Protein AF-A0AAV4CX78-F1 (afdb_monomer_lite)

Structure (mmCIF, N/CA/C/O backbone):
data_AF-A0AAV4CX78-F1
#
_entry.id   AF-A0AAV4CX78-F1
#
loop_
_atom_site.group_PDB
_atom_site.id
_atom_site.type_symbol
_atom_site.label_atom_id
_atom_site.label_alt_id
_atom_site.label_comp_id
_atom_site.label_asym_id
_atom_site.label_entity_id
_atom_site.label_seq_id
_atom_site.pdbx_PDB_ins_code
_atom_site.Cartn_x
_atom_site.Cartn_y
_atom_site.Cartn_z
_atom_site.occupancy
_atom_site.B_iso_or_equiv
_atom_site.auth_seq_id
_atom_site.auth_comp_id
_atom_site.auth_asym_id
_atom_site.auth_atom_id
_atom_site.pdbx_PDB_model_num
ATOM 1 N N . MET A 1 1 ? 9.910 1.426 16.231 1.00 73.75 1 MET A N 1
ATOM 2 C CA . MET A 1 1 ? 10.325 0.835 14.942 1.00 73.75 1 MET A CA 1
ATOM 3 C C . MET A 1 1 ? 11.583 1.552 14.489 1.00 73.75 1 MET A C 1
ATOM 5 O O . MET A 1 1 ? 11.649 2.759 14.670 1.00 73.75 1 MET A O 1
ATOM 9 N N . ASP A 1 2 ? 12.584 0.821 14.008 1.00 82.25 2 ASP A N 1
ATOM 10 C CA . ASP A 1 2 ? 13.874 1.400 13.618 1.00 82.25 2 ASP A CA 1
ATOM 11 C C . ASP A 1 2 ? 13.773 2.150 12.279 1.00 82.25 2 ASP A C 1
ATOM 13 O O . ASP A 1 2 ? 13.113 1.668 11.354 1.00 82.25 2 ASP A O 1
ATOM 17 N N . THR A 1 3 ? 14.401 3.324 12.174 1.00 83.69 3 THR A N 1
ATOM 18 C CA . THR A 1 3 ? 14.268 4.200 10.998 1.00 83.69 3 THR A CA 1
ATOM 19 C C . THR A 1 3 ? 14.874 3.606 9.733 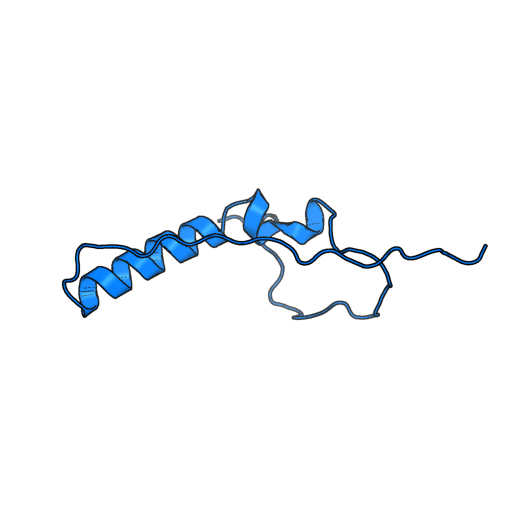1.00 83.69 3 THR A C 1
ATOM 21 O O . THR A 1 3 ? 14.392 3.907 8.643 1.00 83.69 3 THR A O 1
ATOM 24 N N . ASP A 1 4 ? 15.874 2.730 9.847 1.00 84.62 4 ASP A N 1
ATOM 25 C CA . ASP A 1 4 ? 16.517 2.117 8.679 1.00 84.62 4 ASP A CA 1
ATOM 26 C C . ASP A 1 4 ? 15.685 0.956 8.108 1.00 84.62 4 ASP A C 1
ATOM 28 O O . ASP A 1 4 ? 15.817 0.585 6.930 1.00 84.62 4 ASP A O 1
ATOM 32 N N . ARG A 1 5 ? 14.766 0.425 8.926 1.00 86.44 5 ARG A N 1
ATOM 33 C CA . ARG A 1 5 ? 13.823 -0.653 8.595 1.00 86.44 5 ARG A CA 1
ATOM 34 C C . ARG A 1 5 ? 12.495 -0.164 8.012 1.00 86.44 5 ARG A C 1
ATOM 36 O O . ARG A 1 5 ? 11.686 -0.987 7.603 1.00 86.44 5 ARG A O 1
ATOM 43 N N . VAL A 1 6 ? 12.262 1.144 7.924 1.00 88.19 6 VAL A N 1
ATOM 44 C CA . VAL A 1 6 ? 11.093 1.727 7.239 1.00 88.19 6 VAL A CA 1
ATOM 45 C C . VAL A 1 6 ? 11.571 2.497 6.009 1.00 88.19 6 VAL A C 1
ATOM 47 O O . VAL A 1 6 ? 12.733 2.902 5.918 1.00 88.19 6 VAL A O 1
ATOM 50 N N . ASP A 1 7 ? 10.706 2.656 5.011 1.00 88.75 7 ASP A N 1
ATOM 51 C CA . ASP A 1 7 ? 11.008 3.549 3.898 1.00 88.75 7 ASP A CA 1
ATOM 52 C C . ASP A 1 7 ? 11.098 5.006 4.365 1.00 88.75 7 ASP A C 1
ATOM 54 O O . ASP A 1 7 ? 10.398 5.459 5.272 1.00 88.75 7 ASP A O 1
ATOM 58 N N . SER A 1 8 ? 11.998 5.758 3.733 1.00 89.38 8 SER A N 1
ATOM 59 C CA . SER A 1 8 ? 12.205 7.159 4.078 1.00 89.38 8 SER A CA 1
ATOM 60 C C . SER A 1 8 ? 11.052 8.017 3.568 1.00 89.38 8 SER A C 1
ATOM 62 O O . SER A 1 8 ? 10.753 8.027 2.378 1.00 89.38 8 SER A O 1
ATOM 64 N N . THR A 1 9 ? 10.494 8.850 4.441 1.00 91.38 9 THR A N 1
ATOM 65 C CA . THR A 1 9 ? 9.436 9.815 4.100 1.00 91.38 9 THR A CA 1
ATOM 66 C C . THR A 1 9 ? 9.955 11.072 3.391 1.00 91.38 9 TH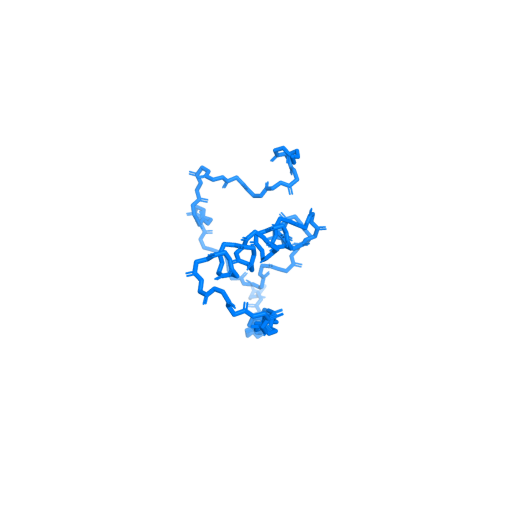R A C 1
ATOM 68 O O . THR A 1 9 ? 9.181 11.965 3.059 1.00 91.38 9 THR A O 1
ATOM 71 N N . LYS A 1 10 ? 11.264 11.159 3.110 1.00 93.19 10 LYS A N 1
ATOM 72 C CA . LYS A 1 10 ? 11.880 12.319 2.438 1.00 93.19 10 LYS A CA 1
ATOM 73 C C . LYS A 1 10 ? 11.407 12.495 0.993 1.00 93.19 10 LYS A C 1
ATOM 75 O O . LYS A 1 10 ? 11.468 13.604 0.465 1.00 93.19 10 LYS A O 1
ATOM 80 N N . LYS A 1 11 ? 11.026 11.406 0.317 1.00 91.75 11 LYS A N 1
ATOM 81 C CA . LYS A 1 11 ? 10.591 11.404 -1.086 1.00 91.75 11 LYS A CA 1
ATOM 82 C C . LYS A 1 11 ? 9.512 10.353 -1.291 1.00 91.75 11 LYS A C 1
ATOM 84 O O . LYS A 1 11 ? 9.680 9.218 -0.871 1.00 91.75 11 LYS A O 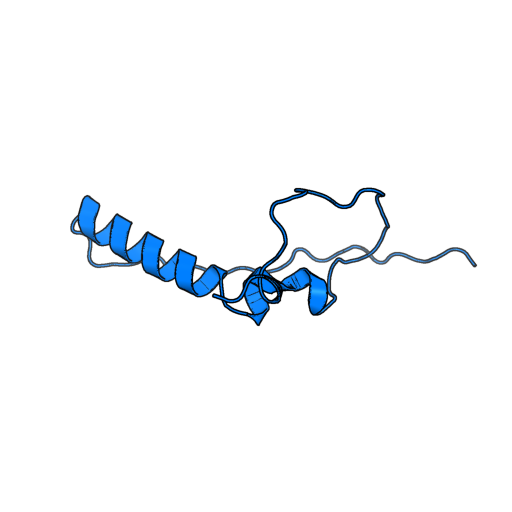1
ATOM 89 N N . ILE A 1 12 ? 8.462 10.724 -2.018 1.00 90.50 12 ILE A N 1
ATOM 90 C CA . ILE A 1 12 ? 7.354 9.818 -2.358 1.00 90.50 12 ILE A CA 1
ATOM 91 C C . ILE A 1 12 ? 7.649 8.916 -3.567 1.00 90.50 12 ILE A C 1
ATOM 93 O O . ILE A 1 12 ? 7.000 7.894 -3.746 1.00 90.50 12 ILE A O 1
ATOM 97 N N . LYS A 1 13 ? 8.604 9.302 -4.424 1.00 89.56 13 LYS A N 1
ATOM 98 C CA . LYS A 1 13 ? 8.946 8.595 -5.666 1.00 89.56 13 LYS A CA 1
ATOM 99 C C . LYS A 1 13 ? 10.443 8.634 -5.942 1.00 89.56 13 LYS A C 1
ATOM 101 O O . LYS A 1 13 ? 11.147 9.532 -5.466 1.00 89.56 13 LYS A O 1
ATOM 106 N N . ASP A 1 14 ? 10.913 7.690 -6.751 1.00 88.19 14 ASP A N 1
ATOM 107 C CA . ASP A 1 14 ? 12.294 7.683 -7.226 1.00 88.19 14 ASP A CA 1
ATOM 108 C C . ASP A 1 14 ? 12.589 8.945 -8.046 1.00 88.19 14 ASP A C 1
ATOM 110 O O . ASP A 1 14 ? 11.738 9.457 -8.775 1.00 88.19 14 ASP A O 1
ATOM 114 N N . LYS A 1 15 ? 13.815 9.468 -7.917 1.00 90.94 15 LYS A N 1
ATOM 115 C CA . LYS A 1 15 ? 14.229 10.694 -8.621 1.00 90.94 15 LYS A CA 1
ATOM 116 C C . LYS A 1 15 ? 14.184 10.519 -10.141 1.00 90.94 15 LYS A C 1
ATOM 118 O O . LYS A 1 15 ? 13.824 11.452 -10.849 1.00 90.94 15 LYS A O 1
ATOM 123 N N . TYR A 1 16 ? 14.571 9.340 -10.615 1.00 91.56 16 TYR A N 1
ATOM 124 C CA . TYR A 1 16 ? 14.548 8.977 -12.024 1.00 91.56 16 TYR A CA 1
ATOM 125 C C . TYR A 1 16 ? 13.685 7.740 -12.186 1.00 91.56 16 TYR A C 1
ATOM 127 O O . TYR A 1 16 ? 13.834 6.781 -11.428 1.00 91.56 16 TYR A O 1
ATOM 135 N N . TRP A 1 17 ? 12.804 7.772 -13.179 1.00 89.06 17 TRP A N 1
ATOM 136 C CA . TRP A 1 17 ? 12.026 6.604 -13.545 1.00 89.06 17 TRP A CA 1
ATOM 137 C C . TRP A 1 17 ? 12.952 5.558 -14.165 1.00 89.06 17 TRP A C 1
ATOM 139 O O . TRP A 1 17 ? 13.752 5.873 -15.047 1.00 89.06 17 TRP A O 1
ATOM 149 N N . ARG A 1 18 ? 12.868 4.325 -13.668 1.00 85.00 18 ARG A N 1
ATOM 150 C CA . ARG A 1 18 ? 13.568 3.171 -14.226 1.00 85.00 18 ARG A CA 1
ATOM 151 C C . ARG A 1 18 ? 12.527 2.102 -14.535 1.00 85.00 18 ARG A C 1
ATOM 153 O O . ARG A 1 18 ? 11.745 1.782 -13.638 1.00 85.00 18 ARG A O 1
ATOM 160 N N . PRO A 1 19 ? 12.496 1.571 -15.762 1.00 86.75 19 PRO A N 1
ATOM 161 C CA . PRO A 1 19 ? 11.616 0.463 -16.086 1.00 86.75 19 PRO A CA 1
ATOM 162 C C . PRO A 1 19 ? 12.020 -0.792 -15.300 1.00 86.75 19 PRO A C 1
ATOM 164 O O . PRO A 1 19 ? 13.199 -1.023 -15.020 1.00 86.75 19 PRO A O 1
ATOM 167 N N . GLY A 1 20 ? 11.022 -1.591 -14.939 1.00 86.69 20 GLY A N 1
ATOM 168 C CA . GLY A 1 20 ? 11.160 -2.822 -14.169 1.00 86.69 20 GLY A CA 1
ATOM 169 C C . GLY A 1 20 ? 10.279 -2.863 -12.912 1.00 86.69 20 GLY A C 1
ATOM 170 O O . GLY A 1 20 ? 9.875 -1.821 -12.386 1.00 86.69 20 GLY A O 1
ATOM 171 N N . PRO A 1 21 ? 9.988 -4.070 -12.395 1.00 87.44 21 PRO A N 1
ATOM 172 C CA . PRO A 1 21 ? 9.270 -4.231 -11.140 1.00 87.44 21 PRO A CA 1
ATOM 173 C C . PRO A 1 21 ? 10.122 -3.750 -9.963 1.00 87.44 21 PRO A C 1
ATOM 175 O O . PRO A 1 21 ? 11.303 -4.085 -9.836 1.00 87.44 21 PRO A O 1
ATOM 178 N N . ARG A 1 22 ? 9.500 -3.037 -9.023 1.00 84.50 22 ARG A N 1
ATOM 179 C CA . ARG A 1 22 ? 10.129 -2.650 -7.754 1.00 84.50 22 ARG A CA 1
ATOM 180 C C . ARG A 1 22 ? 10.033 -3.802 -6.739 1.00 84.50 22 ARG A C 1
ATOM 182 O O . ARG A 1 22 ? 9.414 -3.670 -5.690 1.00 84.50 22 ARG A O 1
ATOM 189 N N . SER A 1 23 ? 10.632 -4.946 -7.080 1.00 83.06 23 SER A N 1
ATOM 190 C CA . SER A 1 23 ? 10.472 -6.212 -6.340 1.00 83.06 23 SER A CA 1
ATOM 191 C C . SER A 1 23 ? 11.655 -6.592 -5.432 1.00 83.06 23 SER A C 1
ATOM 193 O O . SER A 1 23 ? 11.729 -7.712 -4.932 1.00 83.06 23 SER A O 1
ATOM 195 N N . TYR A 1 24 ? 12.611 -5.690 -5.218 1.00 84.12 24 TYR A N 1
ATOM 196 C CA . TYR A 1 24 ? 13.764 -5.960 -4.354 1.00 84.12 24 TYR A CA 1
ATOM 197 C C . TYR A 1 24 ? 13.384 -5.889 -2.867 1.00 84.12 24 TYR A C 1
ATOM 199 O O . TYR A 1 24 ? 12.563 -5.058 -2.477 1.00 84.12 24 TYR A O 1
ATOM 207 N N . PHE A 1 25 ? 14.049 -6.680 -2.015 1.00 82.50 25 PHE A N 1
ATOM 208 C CA . PHE A 1 25 ? 13.836 -6.668 -0.557 1.00 82.50 25 PHE A CA 1
ATOM 209 C C . PHE A 1 25 ? 13.934 -5.262 0.054 1.00 82.50 25 PHE A C 1
ATOM 211 O O . PHE A 1 25 ? 13.121 -4.870 0.884 1.00 82.50 25 PHE A O 1
ATOM 218 N N . SER A 1 26 ? 14.898 -4.456 -0.393 1.00 82.69 26 SER A N 1
ATOM 219 C CA . SER A 1 26 ? 15.097 -3.092 0.109 1.00 82.69 26 SER A CA 1
ATOM 220 C C . SER A 1 26 ? 13.965 -2.125 -0.240 1.00 82.69 26 SER A C 1
ATOM 222 O O . SER A 1 26 ? 13.900 -1.052 0.351 1.00 82.69 26 SER A O 1
ATOM 224 N N . ALA A 1 27 ? 13.103 -2.483 -1.192 1.00 85.31 27 ALA A N 1
ATOM 225 C CA . ALA A 1 27 ? 12.003 -1.657 -1.659 1.00 85.31 27 ALA A CA 1
ATOM 226 C C . ALA A 1 27 ? 10.632 -2.083 -1.114 1.00 85.31 27 ALA A C 1
ATOM 228 O O . ALA A 1 27 ? 9.662 -1.357 -1.309 1.00 85.31 27 ALA A O 1
ATOM 229 N N . MET A 1 28 ? 10.548 -3.236 -0.441 1.00 89.62 28 MET A N 1
ATOM 230 C CA . MET A 1 28 ? 9.327 -3.743 0.193 1.00 89.62 28 MET A CA 1
ATOM 231 C C . MET A 1 28 ? 9.375 -3.603 1.725 1.00 89.62 28 MET A C 1
ATOM 233 O O . MET A 1 28 ? 8.811 -4.427 2.446 1.00 89.62 28 MET A O 1
ATOM 237 N N . LYS A 1 29 ? 10.060 -2.581 2.256 1.00 91.12 29 LYS A N 1
ATOM 238 C CA . LYS A 1 29 ? 10.316 -2.437 3.702 1.00 91.12 29 LYS A CA 1
ATOM 239 C C . LYS A 1 29 ? 9.042 -2.376 4.539 1.00 91.12 29 LYS A C 1
ATOM 241 O O . LYS A 1 29 ? 8.991 -2.993 5.600 1.00 91.12 29 LYS A O 1
ATOM 246 N N . TYR A 1 30 ? 8.010 -1.694 4.038 1.00 89.81 30 TYR A N 1
ATOM 247 C CA . TYR A 1 30 ? 6.697 -1.624 4.686 1.00 89.81 30 TYR A CA 1
ATOM 248 C C . TYR A 1 30 ? 6.092 -3.002 4.981 1.00 89.81 30 TYR A C 1
ATOM 250 O O . TYR A 1 30 ? 5.461 -3.185 6.022 1.00 89.81 30 TYR A O 1
ATOM 258 N N . TRP A 1 31 ? 6.335 -3.962 4.087 1.00 91.00 31 TRP A N 1
ATOM 259 C CA . TRP A 1 31 ? 5.890 -5.347 4.199 1.00 91.00 31 TRP A CA 1
ATOM 260 C C . TRP A 1 31 ? 6.871 -6.197 5.013 1.00 91.00 31 TRP A C 1
ATOM 262 O O . TRP A 1 31 ? 6.485 -6.809 6.005 1.00 91.00 31 TRP A O 1
ATOM 272 N N . ILE A 1 32 ? 8.153 -6.197 4.636 1.00 90.94 32 ILE A N 1
ATOM 273 C CA . ILE A 1 32 ? 9.179 -7.084 5.214 1.00 90.94 32 ILE A CA 1
ATOM 274 C C . ILE A 1 32 ? 9.406 -6.811 6.699 1.00 90.94 32 ILE A C 1
ATOM 276 O O . ILE A 1 32 ? 9.541 -7.746 7.482 1.00 90.94 32 ILE A O 1
ATOM 280 N N . TYR A 1 33 ? 9.455 -5.539 7.093 1.00 92.38 33 TYR A N 1
ATOM 281 C CA . TYR A 1 33 ? 9.691 -5.160 8.485 1.00 92.38 33 TYR A CA 1
ATOM 282 C C . TYR A 1 33 ? 8.399 -4.923 9.269 1.00 92.38 33 TYR A C 1
ATOM 284 O O . TYR A 1 33 ? 8.454 -4.594 10.452 1.00 92.38 33 TYR A O 1
ATOM 292 N N . GLY A 1 34 ? 7.246 -5.120 8.627 1.00 91.38 34 GLY A N 1
ATOM 293 C CA . GLY A 1 34 ? 5.953 -5.231 9.287 1.00 91.38 34 GLY A CA 1
ATOM 294 C C . GLY A 1 34 ? 5.285 -3.926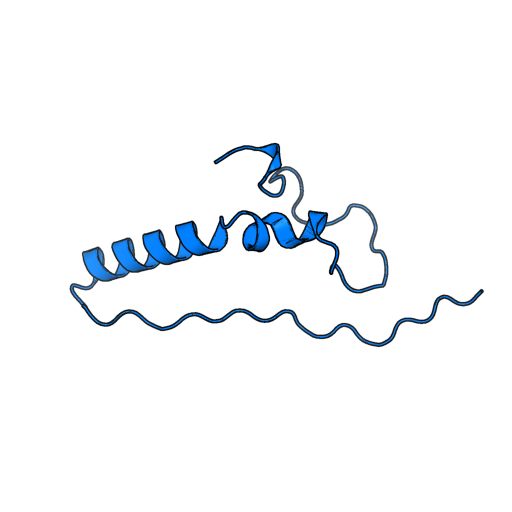 9.708 1.00 91.38 34 GLY A C 1
ATOM 295 O O . GLY A 1 34 ? 4.428 -3.939 10.586 1.00 91.38 34 GLY A O 1
ATOM 296 N N . PHE A 1 35 ? 5.634 -2.804 9.077 1.00 93.25 35 PHE A N 1
ATOM 297 C CA . PHE A 1 35 ? 4.971 -1.524 9.345 1.00 93.25 35 PHE A CA 1
ATOM 298 C C . PHE A 1 35 ? 3.483 -1.603 8.993 1.00 93.25 35 PHE A C 1
ATOM 300 O O . PHE A 1 35 ? 2.644 -1.136 9.757 1.00 93.25 35 PHE A O 1
ATOM 307 N N . ILE A 1 36 ? 3.157 -2.236 7.859 1.00 93.56 36 ILE A N 1
ATOM 308 C CA . ILE A 1 36 ? 1.776 -2.344 7.381 1.00 93.56 36 ILE A CA 1
ATOM 309 C C . ILE A 1 36 ? 0.886 -3.156 8.329 1.00 93.56 36 ILE A C 1
ATOM 311 O O . ILE A 1 36 ? -0.268 -2.801 8.510 1.00 93.56 36 ILE A O 1
ATOM 315 N N . TYR A 1 37 ? 1.429 -4.175 9.004 1.00 93.06 37 TYR A N 1
ATOM 316 C CA . TYR A 1 37 ? 0.669 -4.958 9.984 1.00 93.06 37 TYR A CA 1
ATOM 317 C C . TYR A 1 37 ? 0.324 -4.135 11.225 1.00 93.06 37 TYR A C 1
ATOM 319 O O . TYR A 1 37 ? -0.766 -4.257 11.770 1.00 93.06 37 TYR A O 1
ATOM 327 N N . ILE A 1 38 ? 1.247 -3.280 11.679 1.00 94.38 38 ILE A N 1
ATOM 328 C CA . ILE A 1 38 ? 0.981 -2.381 12.808 1.00 94.38 38 ILE A CA 1
ATOM 329 C C . ILE A 1 38 ? -0.076 -1.349 12.419 1.00 94.38 38 ILE A C 1
ATOM 331 O O . ILE A 1 38 ? -0.976 -1.084 13.211 1.00 94.38 38 ILE A O 1
ATOM 335 N N . GLN A 1 39 ? 0.025 -0.797 11.209 1.00 94.62 39 GLN A N 1
ATOM 336 C CA . GLN A 1 39 ? -0.971 0.132 10.684 1.00 94.62 39 GLN A CA 1
ATOM 337 C C . GLN A 1 39 ? -2.365 -0.513 10.657 1.00 94.62 39 GLN A C 1
ATOM 339 O O . GLN A 1 39 ? -3.298 0.057 11.209 1.00 94.62 39 GLN A O 1
ATOM 344 N N . ASP A 1 40 ? -2.474 -1.732 10.126 1.00 95.06 40 ASP A N 1
ATOM 345 C CA . ASP A 1 40 ? -3.727 -2.489 10.043 1.00 95.06 40 ASP A CA 1
ATOM 346 C C . ASP A 1 40 ? -4.341 -2.765 11.429 1.00 95.06 40 ASP A C 1
ATOM 348 O O . ASP A 1 40 ? -5.513 -2.480 11.670 1.00 95.06 40 ASP A O 1
ATOM 352 N N . MET A 1 41 ? -3.531 -3.202 12.403 1.00 94.25 41 MET A N 1
ATOM 353 C CA . MET A 1 41 ? -3.995 -3.411 13.783 1.00 94.25 41 MET A CA 1
ATOM 354 C C . MET A 1 41 ? -4.499 -2.119 14.446 1.00 94.25 41 MET A C 1
ATOM 356 O O . MET A 1 41 ? -5.487 -2.144 15.183 1.00 94.25 41 MET A O 1
ATOM 360 N N . ILE A 1 42 ? -3.820 -0.990 14.216 1.00 95.69 42 ILE A N 1
ATOM 361 C CA . ILE A 1 42 ? -4.229 0.309 14.766 1.00 95.69 42 ILE A CA 1
ATOM 362 C C . ILE A 1 42 ? -5.525 0.782 14.103 1.00 95.69 42 ILE A C 1
ATOM 364 O O . ILE A 1 42 ? -6.423 1.248 14.805 1.00 95.69 42 ILE A O 1
ATOM 368 N N . ASP A 1 43 ? -5.652 0.628 12.787 1.00 95.12 43 ASP A N 1
ATOM 369 C CA . ASP A 1 43 ? -6.855 1.020 12.053 1.00 95.12 43 ASP A CA 1
ATOM 370 C C . ASP A 1 43 ? -8.065 0.201 12.514 1.00 95.12 43 ASP A C 1
ATOM 372 O O . ASP A 1 43 ? -9.114 0.772 12.824 1.00 95.12 43 ASP A O 1
ATOM 376 N N . HIS A 1 44 ? -7.904 -1.113 12.695 1.00 94.94 44 HIS A N 1
ATOM 377 C CA . HIS A 1 44 ? -8.933 -1.960 13.298 1.00 94.94 44 HIS A CA 1
ATOM 378 C C . HIS A 1 44 ? -9.312 -1.513 14.714 1.00 94.94 44 HIS A C 1
ATOM 380 O O . HIS A 1 44 ? -10.503 -1.405 15.021 1.00 94.94 44 HIS A O 1
ATOM 386 N N . ALA A 1 45 ? -8.335 -1.173 15.562 1.00 94.06 45 ALA A N 1
ATOM 387 C CA . ALA A 1 45 ? -8.600 -0.682 16.912 1.00 94.06 45 ALA A CA 1
ATOM 388 C C . ALA A 1 45 ? -9.389 0.641 16.912 1.00 94.06 45 ALA A C 1
ATOM 390 O O . ALA A 1 45 ? -10.338 0.790 17.688 1.00 94.06 45 ALA A O 1
ATOM 391 N N . ILE A 1 46 ? -9.044 1.583 16.027 1.00 95.06 46 ILE A N 1
ATOM 392 C CA . ILE A 1 46 ? -9.750 2.866 15.882 1.00 95.06 46 ILE A CA 1
ATOM 393 C C . ILE A 1 46 ? -11.176 2.635 15.378 1.00 95.06 46 ILE A C 1
ATOM 395 O O . ILE A 1 46 ? -12.121 3.160 15.969 1.00 95.06 46 ILE A O 1
ATOM 399 N N . ILE A 1 47 ? -11.348 1.830 14.325 1.00 94.00 47 ILE A N 1
ATOM 400 C CA . ILE A 1 47 ? -12.663 1.528 13.742 1.00 94.00 47 ILE A CA 1
ATOM 401 C C . ILE A 1 47 ? -13.564 0.883 14.791 1.00 94.00 47 ILE A C 1
ATOM 403 O O . ILE A 1 47 ? -14.698 1.328 14.988 1.00 94.00 47 ILE A O 1
ATOM 407 N N . ARG A 1 48 ? -13.058 -0.120 15.511 1.00 94.56 48 ARG A N 1
ATOM 408 C CA . ARG A 1 48 ? -13.793 -0.788 16.586 1.00 94.56 48 ARG A CA 1
ATOM 409 C C . ARG A 1 48 ? -14.189 0.189 17.688 1.00 94.56 48 ARG A C 1
ATOM 411 O O . ARG A 1 48 ? -15.324 0.148 18.154 1.00 94.56 48 ARG A O 1
ATOM 418 N N . HIS A 1 49 ? -13.279 1.080 18.080 1.00 94.75 49 HIS A N 1
ATOM 419 C CA . HIS A 1 49 ? -13.543 2.072 19.118 1.00 94.75 49 HIS A CA 1
ATOM 420 C C . HIS A 1 49 ? -14.595 3.109 18.697 1.00 94.75 49 HIS A C 1
ATOM 422 O O . HIS A 1 49 ? -15.432 3.493 19.508 1.00 94.75 49 HIS A O 1
ATOM 428 N N . GLN A 1 50 ? -14.582 3.548 17.436 1.00 96.06 50 GLN A N 1
ATOM 429 C CA . GLN A 1 50 ? -15.512 4.567 16.941 1.00 96.06 50 GLN A CA 1
ATOM 430 C C . GLN A 1 50 ? -16.891 4.012 16.573 1.00 96.06 50 GLN A C 1
ATOM 432 O O . GLN A 1 50 ? -17.889 4.712 16.722 1.00 96.06 50 GLN A O 1
ATOM 437 N N . THR A 1 51 ? -16.961 2.777 16.075 1.00 93.75 51 THR A N 1
ATOM 438 C CA . THR A 1 51 ? -18.207 2.199 15.541 1.00 93.75 51 THR A CA 1
ATOM 439 C C . THR A 1 51 ? -18.890 1.219 16.493 1.00 93.75 51 THR A C 1
ATOM 441 O O . THR A 1 51 ? -20.046 0.870 16.264 1.00 93.75 51 THR A O 1
ATOM 444 N N . ASN A 1 52 ? -18.203 0.759 17.549 1.00 91.94 52 ASN A N 1
ATOM 445 C CA . ASN A 1 52 ? -18.622 -0.361 18.406 1.00 91.94 52 ASN A CA 1
ATOM 446 C C . ASN A 1 52 ? -18.916 -1.671 17.640 1.00 91.94 52 ASN A C 1
ATOM 448 O O . ASN A 1 52 ? -19.524 -2.589 18.193 1.00 91.94 52 ASN A O 1
ATOM 452 N N . VAL A 1 53 ? -18.475 -1.791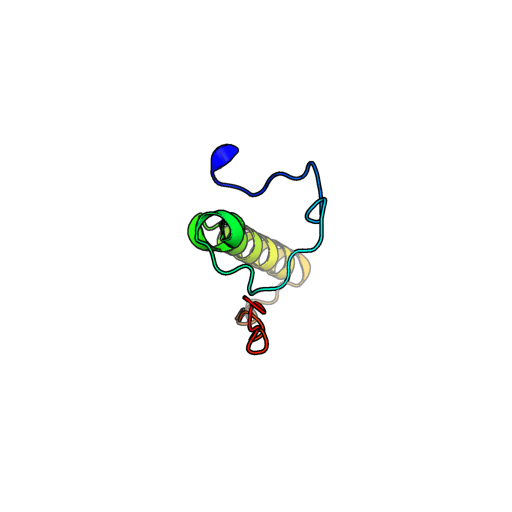 16.383 1.00 89.81 53 VAL A N 1
ATOM 453 C CA . VAL A 1 53 ? -18.595 -3.019 15.591 1.00 89.81 53 VAL A CA 1
ATOM 454 C C . VAL A 1 53 ? -17.432 -3.947 15.932 1.00 89.81 53 VAL A C 1
ATOM 456 O O . VAL A 1 53 ? -16.275 -3.535 15.961 1.00 89.81 53 VAL A O 1
ATOM 459 N N . THR A 1 54 ? -17.741 -5.214 16.206 1.00 84.31 54 THR A N 1
ATOM 460 C CA . THR A 1 54 ? -16.752 -6.240 16.580 1.00 84.31 54 THR A CA 1
ATOM 461 C C . THR A 1 54 ? -16.224 -7.041 15.395 1.00 84.31 54 THR A C 1
ATOM 463 O O . THR A 1 54 ? -15.238 -7.756 15.543 1.00 84.31 54 THR A O 1
ATOM 466 N N . GLN A 1 55 ? -16.876 -6.945 14.236 1.00 88.31 55 GLN A N 1
ATOM 467 C CA . GLN A 1 55 ? -16.453 -7.632 13.026 1.00 88.31 55 GLN A CA 1
ATOM 468 C C . GLN A 1 55 ? -15.455 -6.771 12.250 1.00 88.31 55 GLN A C 1
ATOM 470 O O . GLN A 1 55 ? -15.815 -5.745 11.677 1.00 88.31 55 GLN A O 1
ATOM 475 N N . GLU A 1 56 ? -14.199 -7.205 12.238 1.00 84.56 56 GLU A N 1
ATOM 476 C CA . GLU A 1 56 ? -13.114 -6.554 11.507 1.00 84.56 56 GLU A CA 1
ATOM 477 C C . GLU A 1 56 ? -13.092 -7.034 10.040 1.00 84.56 56 GLU A C 1
ATOM 479 O O . GLU A 1 56 ? -13.263 -8.232 9.784 1.00 84.56 56 GLU A O 1
ATOM 484 N N . PRO A 1 57 ? -12.926 -6.135 9.050 1.00 85.75 57 PRO A N 1
ATOM 485 C CA . PRO A 1 57 ? -12.782 -6.539 7.653 1.00 85.75 57 PRO A CA 1
ATOM 486 C C . PRO A 1 57 ? -11.436 -7.239 7.416 1.00 85.75 57 PRO A C 1
ATOM 488 O O . PRO A 1 57 ? -10.412 -6.804 7.920 1.00 85.75 57 PRO A O 1
ATOM 491 N N . GLY A 1 58 ? -11.411 -8.301 6.606 1.00 90.00 58 GLY A N 1
ATOM 492 C CA . GLY A 1 58 ? -10.151 -8.929 6.198 1.00 90.00 58 GLY A CA 1
ATOM 493 C C . GLY A 1 58 ? -9.439 -8.103 5.125 1.00 90.00 58 GLY A C 1
ATOM 494 O O . GLY A 1 58 ? -10.027 -7.830 4.077 1.00 90.00 58 GLY A O 1
ATOM 495 N N . VAL A 1 59 ? -8.176 -7.739 5.358 1.00 92.19 59 VAL A N 1
ATOM 496 C CA . VAL A 1 59 ? -7.354 -6.983 4.401 1.00 92.19 59 VAL A CA 1
ATOM 497 C C . VAL A 1 59 ? -6.315 -7.898 3.758 1.00 92.19 59 VAL A C 1
ATOM 499 O O . VAL A 1 59 ? -5.593 -8.632 4.429 1.00 92.19 59 VAL A O 1
ATOM 502 N N . TYR A 1 60 ? -6.224 -7.846 2.429 1.00 92.81 60 TYR A N 1
ATOM 503 C CA . TYR A 1 60 ? -5.191 -8.533 1.661 1.00 92.81 60 TYR A CA 1
ATOM 504 C C . TYR A 1 60 ? -4.532 -7.548 0.695 1.00 92.81 60 TYR A C 1
ATOM 506 O O . TYR A 1 60 ? -5.221 -6.766 0.039 1.00 92.81 60 TYR A O 1
ATOM 514 N N . THR A 1 61 ? -3.205 -7.605 0.551 1.00 91.00 61 THR A N 1
ATOM 515 C CA . THR A 1 61 ? -2.493 -6.783 -0.437 1.00 91.00 61 THR A CA 1
ATOM 516 C C . THR A 1 61 ? -1.633 -7.634 -1.368 1.00 91.00 61 THR A C 1
ATOM 518 O O . THR A 1 61 ? -0.789 -8.399 -0.908 1.00 91.00 61 THR A O 1
ATOM 521 N N . HIS A 1 62 ? -1.801 -7.449 -2.678 1.00 91.31 62 HIS A N 1
ATOM 522 C CA . HIS A 1 62 ? -0.951 -8.018 -3.726 1.00 91.31 62 HIS A CA 1
ATOM 523 C C . HIS A 1 62 ? -0.229 -6.902 -4.482 1.00 91.31 62 HIS A C 1
ATOM 525 O O . HIS A 1 62 ? -0.782 -5.821 -4.686 1.00 91.31 62 HIS A O 1
ATOM 531 N N . GLN A 1 63 ? 0.986 -7.178 -4.959 1.00 89.50 63 GLN A N 1
ATOM 532 C CA . GLN A 1 63 ? 1.612 -6.316 -5.957 1.00 89.50 63 GLN A CA 1
ATOM 533 C C . GLN A 1 63 ? 0.958 -6.525 -7.318 1.00 89.50 63 GLN A C 1
ATOM 535 O O . GLN A 1 63 ? 0.659 -7.656 -7.705 1.00 89.50 63 GLN A O 1
ATOM 540 N N . PHE A 1 64 ? 0.782 -5.438 -8.065 1.00 92.69 64 PHE A N 1
ATOM 541 C CA . PHE A 1 64 ? 0.413 -5.549 -9.468 1.00 92.69 64 PHE A CA 1
ATOM 542 C C . PHE A 1 64 ? 1.558 -6.186 -10.265 1.00 92.69 64 PHE A C 1
ATOM 544 O O . PHE A 1 64 ? 2.723 -5.834 -10.044 1.00 92.69 64 PHE A O 1
ATOM 551 N N . PRO A 1 65 ? 1.254 -7.103 -11.199 1.00 92.31 65 PRO A N 1
ATOM 552 C CA . PRO A 1 65 ? 2.268 -7.669 -12.070 1.00 92.31 65 PRO A CA 1
ATOM 553 C C . PRO A 1 65 ? 2.855 -6.569 -12.959 1.00 92.31 65 PRO A C 1
ATOM 555 O O . PRO A 1 65 ? 2.133 -5.735 -13.506 1.00 92.31 65 PRO A O 1
ATOM 558 N N . TYR A 1 66 ? 4.177 -6.576 -13.110 1.00 89.56 66 TYR A N 1
ATOM 559 C CA . TYR A 1 66 ? 4.865 -5.681 -14.033 1.00 89.56 66 TYR A CA 1
ATOM 560 C C . TYR A 1 66 ? 5.012 -6.372 -15.399 1.00 89.56 66 TYR A C 1
ATOM 562 O O . TYR A 1 66 ? 5.375 -7.552 -15.427 1.00 89.56 66 TYR A O 1
ATOM 570 N N . PRO A 1 67 ? 4.744 -5.687 -16.525 1.00 89.88 67 PRO A N 1
ATOM 571 C CA . PRO A 1 67 ? 4.904 -6.273 -17.853 1.00 89.88 67 PRO A CA 1
ATOM 572 C C . PRO A 1 67 ? 6.355 -6.692 -18.112 1.00 89.88 67 PRO A C 1
ATOM 574 O O . PRO A 1 67 ? 7.292 -6.100 -17.576 1.00 89.88 67 PRO A O 1
ATOM 577 N N . CYS A 1 68 ? 6.554 -7.707 -18.957 1.00 85.88 68 CYS A N 1
ATOM 578 C CA . CYS A 1 68 ? 7.891 -8.134 -19.356 1.00 85.88 68 CYS A CA 1
ATOM 579 C C . CYS A 1 68 ? 8.643 -6.958 -19.985 1.00 85.88 68 CYS A C 1
ATOM 581 O O . CYS A 1 68 ? 8.245 -6.440 -21.025 1.00 85.88 68 CYS A O 1
ATOM 583 N N . TYR A 1 69 ? 9.728 -6.545 -19.337 1.00 81.31 69 TYR A N 1
ATOM 584 C CA . TYR A 1 69 ? 10.590 -5.484 -19.824 1.00 81.31 69 TYR A CA 1
ATOM 585 C C . TYR A 1 69 ? 11.906 -6.089 -20.300 1.00 81.31 69 TYR A C 1
ATOM 587 O O . TYR A 1 69 ? 12.599 -6.770 -19.541 1.00 81.31 69 TYR A O 1
ATOM 595 N N . VAL A 1 70 ? 12.216 -5.854 -21.571 1.00 80.62 70 VAL A N 1
ATOM 596 C CA . VAL A 1 70 ? 13.455 -6.283 -22.214 1.00 80.62 70 VAL A CA 1
ATOM 597 C C . VAL A 1 70 ? 14.369 -5.068 -22.279 1.00 80.62 70 VAL A C 1
ATOM 599 O O . VAL A 1 70 ? 13.972 -4.013 -22.764 1.00 80.62 70 VAL A O 1
ATOM 602 N N . TRP A 1 71 ? 15.583 -5.208 -21.753 1.00 76.69 71 TRP A N 1
ATOM 603 C CA . TRP A 1 71 ? 16.638 -4.236 -22.007 1.00 76.69 71 TRP A CA 1
ATOM 604 C C . TRP A 1 71 ? 17.176 -4.504 -23.409 1.00 76.69 71 TRP A C 1
ATOM 606 O O . TRP A 1 71 ? 17.780 -5.557 -23.627 1.00 76.69 71 TRP A O 1
ATOM 616 N N . ASP A 1 72 ? 16.957 -3.577 -24.340 1.00 75.00 72 ASP A N 1
ATOM 617 C CA . ASP A 1 72 ? 17.674 -3.593 -25.613 1.00 75.00 72 ASP A CA 1
ATOM 618 C C . AS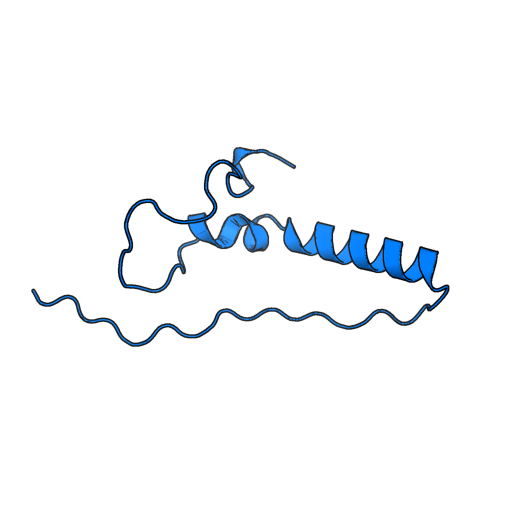P A 1 72 ? 19.171 -3.481 -25.302 1.00 75.00 72 ASP A C 1
ATOM 620 O O . ASP A 1 72 ? 19.609 -2.549 -24.618 1.00 75.00 72 ASP A O 1
ATOM 624 N N . ARG A 1 73 ? 19.926 -4.501 -25.709 1.00 59.22 73 ARG A N 1
ATOM 625 C CA . ARG A 1 73 ? 21.362 -4.622 -25.461 1.00 59.22 73 ARG A CA 1
ATOM 626 C C . ARG A 1 73 ? 22.161 -4.150 -26.662 1.00 59.22 73 ARG A C 1
ATOM 628 O O . ARG A 1 73 ? 21.777 -4.529 -27.789 1.00 59.22 73 ARG A O 1
#

Secondary structure (DSSP, 8-state):
--GGGS--TT-SS-SS---S---SGGG-HHHHTTHHHHHHHHHHHHHHHHH----PPP----PPPPPP-----

Foldseek 3Di:
DDPQLDDDPPDPDDPDDDADDLPDPSSVSCPPVVVVVVVLVVVQVVCCVVPVDPDRDDDDDDDDDGPDDDDDD

Radius of gyration: 17.02 Å; chains: 1; bounding box: 40×21×45 Å

pLDDT: mean 88.74, std 6.0, range [59.22, 96.06]

Sequence (73 aa):
MDTDRVDSTKKIKDKYWRPGPRSYFSAMKYWIYGFIYIQDMIDHAIIRHQTNVTQEPGVYTHQFPYPCYVWDR

Organism: NCBI:txid259542